Protein AF-A0A1Q5AWF5-F1 (afdb_monomer)

Mean predicted aligned error: 8.26 Å

pLDDT: mean 87.01, std 13.66, range [49.75, 97.62]

Radius of gyration: 21.86 Å; Cα contacts (8 Å, |Δi|>4): 58; chains: 1; bounding box: 52×14×62 Å

Sequence (86 aa):
MSPDAVRSALAQPDLAVAAYRRAAELREQVGDRYQQAQTLVRLGGVHADTGDRQAAQDVWRNALALLTEMQHPEAETVTGLLAKVS

Nearest PDB structures (foldseek):
  4i1a-assembly3_B  TM=7.256E-01  e=4.544E-01  Bacillus subtilis subsp. subtilis str. 168
  4i1a-assembly3_A  TM=7.271E-01  e=5.821E-01  Bacillus subtilis subsp. subtilis str. 168
  8amz-assembly1_Q  TM=6.693E-01  e=6.193E-01  Spinacia oleracea
  6au8-assembly1_A  TM=5.343E-01  e=1.081E+00  Homo sapiens
  8gac-assembly1_A  TM=4.073E-01  e=5.407E+00  synthetic construct

Secondary structure (DSSP, 8-state):
--HHHHHHHHHHHHHHHHHHHHHHHHHHHHHHHHHHHHHHHHHHHHHHHTT-HHHHHHHHHHHHHHHHHTT-THHHHHHHHHHHH-

Structure (mmCIF, N/CA/C/O backbone):
data_AF-A0A1Q5AWF5-F1
#
_entry.id   AF-A0A1Q5AWF5-F1
#
loop_
_atom_site.group_PDB
_atom_site.id
_atom_site.type_symbol
_atom_site.label_atom_id
_atom_site.label_alt_id
_atom_site.label_comp_id
_atom_site.label_asym_id
_atom_site.label_entity_id
_atom_site.label_seq_id
_atom_site.pdbx_PDB_ins_code
_atom_site.Cartn_x
_atom_site.Cartn_y
_atom_site.Cartn_z
_atom_site.occupancy
_atom_site.B_iso_or_equiv
_atom_site.auth_seq_id
_atom_site.auth_comp_id
_atom_site.auth_asym_id
_atom_site.auth_atom_id
_atom_site.pdbx_PDB_model_num
ATOM 1 N N . MET A 1 1 ? 34.100 0.733 -45.692 1.00 49.75 1 MET A N 1
ATOM 2 C CA . MET A 1 1 ? 33.368 0.528 -44.424 1.00 49.75 1 MET A CA 1
ATOM 3 C C . MET A 1 1 ? 33.429 -0.952 -44.099 1.00 49.75 1 MET A C 1
ATOM 5 O O . MET A 1 1 ? 32.961 -1.744 -44.906 1.00 49.75 1 MET A O 1
ATOM 9 N N . SER A 1 2 ? 34.108 -1.325 -43.016 1.00 51.59 2 SER A N 1
ATOM 10 C CA . SER A 1 2 ? 34.370 -2.728 -42.672 1.00 51.59 2 SER A CA 1
ATOM 11 C C . SER A 1 2 ? 33.111 -3.419 -42.113 1.00 51.59 2 SER A C 1
ATOM 13 O O . SER A 1 2 ? 32.323 -2.748 -41.441 1.00 51.59 2 SER A O 1
ATOM 15 N N . PRO A 1 3 ? 32.924 -4.739 -42.323 1.00 57.75 3 PRO A N 1
ATOM 16 C CA . PRO A 1 3 ? 31.764 -5.504 -41.834 1.00 57.75 3 PRO A CA 1
ATOM 17 C C . PRO A 1 3 ? 31.518 -5.398 -40.318 1.00 57.75 3 PRO A C 1
ATOM 19 O O . PRO A 1 3 ? 30.383 -5.509 -39.857 1.00 57.75 3 PRO A O 1
ATOM 22 N N . ASP A 1 4 ? 32.567 -5.119 -39.540 1.00 58.38 4 ASP A N 1
ATOM 23 C CA . ASP A 1 4 ? 32.498 -4.932 -38.088 1.00 58.38 4 ASP A CA 1
ATOM 24 C C . ASP A 1 4 ? 31.633 -3.750 -37.636 1.00 58.38 4 ASP A C 1
ATOM 26 O O . ASP A 1 4 ? 30.961 -3.839 -36.606 1.00 58.38 4 ASP A O 1
ATOM 30 N N . ALA A 1 5 ? 31.582 -2.667 -38.418 1.00 54.59 5 ALA A N 1
ATOM 31 C CA . ALA A 1 5 ? 30.785 -1.491 -38.068 1.00 54.59 5 ALA A CA 1
ATOM 32 C C . ALA A 1 5 ? 29.273 -1.781 -38.133 1.00 54.59 5 ALA A C 1
ATOM 34 O O . ALA A 1 5 ? 28.510 -1.297 -37.299 1.00 54.59 5 ALA A O 1
ATOM 35 N N . VAL A 1 6 ? 28.845 -2.628 -39.077 1.00 55.19 6 VAL A N 1
ATOM 36 C CA . VAL A 1 6 ? 27.438 -3.035 -39.246 1.00 55.19 6 VAL A CA 1
ATOM 37 C C . VAL A 1 6 ? 27.004 -3.976 -38.121 1.00 55.19 6 VAL A C 1
ATOM 39 O O . VAL A 1 6 ? 25.901 -3.852 -37.594 1.00 55.19 6 VAL A O 1
ATOM 42 N N . ARG A 1 7 ? 27.896 -4.874 -37.687 1.00 58.84 7 ARG A N 1
ATOM 43 C CA . ARG A 1 7 ? 27.638 -5.794 -36.570 1.00 58.84 7 ARG A CA 1
ATOM 44 C C . ARG A 1 7 ? 27.534 -5.066 -35.228 1.00 58.84 7 ARG A C 1
ATOM 46 O O . ARG A 1 7 ? 26.690 -5.416 -34.410 1.00 58.84 7 ARG A O 1
ATOM 53 N N . SER A 1 8 ? 28.350 -4.032 -35.018 1.00 58.03 8 SER A N 1
ATOM 54 C CA . SER A 1 8 ? 28.285 -3.200 -33.809 1.00 58.03 8 SER A CA 1
ATOM 55 C C . SER A 1 8 ? 26.993 -2.372 -33.744 1.00 58.03 8 SER A C 1
ATOM 57 O O . SER A 1 8 ? 26.374 -2.291 -32.685 1.00 58.03 8 SER A O 1
ATOM 59 N N . ALA A 1 9 ? 26.529 -1.842 -34.882 1.00 54.94 9 ALA A N 1
ATOM 60 C CA . ALA A 1 9 ? 25.283 -1.078 -34.970 1.00 54.94 9 ALA A CA 1
ATOM 61 C C . ALA A 1 9 ? 24.014 -1.939 -34.809 1.00 54.94 9 ALA A C 1
ATOM 63 O O . ALA A 1 9 ? 23.009 -1.436 -34.318 1.00 54.94 9 ALA A O 1
ATOM 64 N N . LEU A 1 10 ? 24.055 -3.227 -35.178 1.00 55.88 10 LEU A N 1
ATOM 65 C CA . LEU A 1 10 ? 22.950 -4.176 -34.973 1.00 55.88 10 LEU A CA 1
ATOM 66 C C . LEU A 1 10 ? 22.909 -4.774 -33.557 1.00 55.88 10 LEU A C 1
ATOM 68 O O . LEU A 1 10 ? 21.844 -5.169 -33.110 1.00 55.88 10 LEU A O 1
ATOM 72 N N . ALA A 1 11 ? 24.015 -4.776 -32.808 1.00 59.56 11 ALA A N 1
ATOM 73 C CA . ALA A 1 11 ? 24.033 -5.264 -31.423 1.00 59.56 11 ALA A CA 1
ATOM 74 C C . ALA A 1 11 ? 23.403 -4.282 -30.408 1.00 59.56 11 ALA A C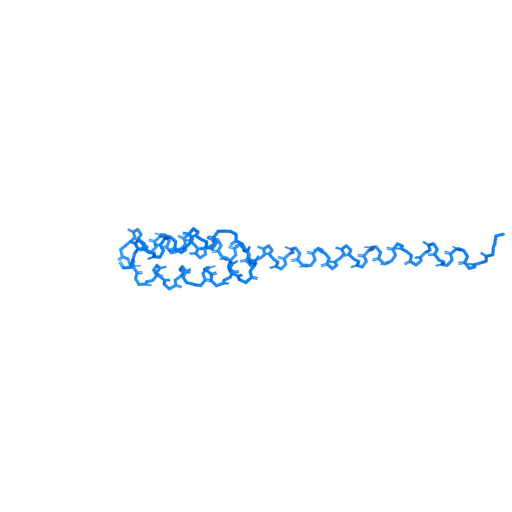 1
ATOM 76 O O . ALA A 1 11 ? 22.924 -4.683 -29.350 1.00 59.56 11 ALA A O 1
ATOM 77 N N . GLN A 1 12 ? 23.405 -2.983 -30.712 1.00 60.62 12 GLN A N 1
ATOM 78 C CA . GLN A 1 12 ? 22.834 -1.936 -29.857 1.00 60.62 12 GLN A CA 1
ATOM 79 C C . GLN A 1 12 ? 21.291 -1.920 -29.783 1.00 60.62 12 GLN A C 1
ATOM 81 O O . GLN A 1 12 ? 20.774 -1.730 -28.678 1.00 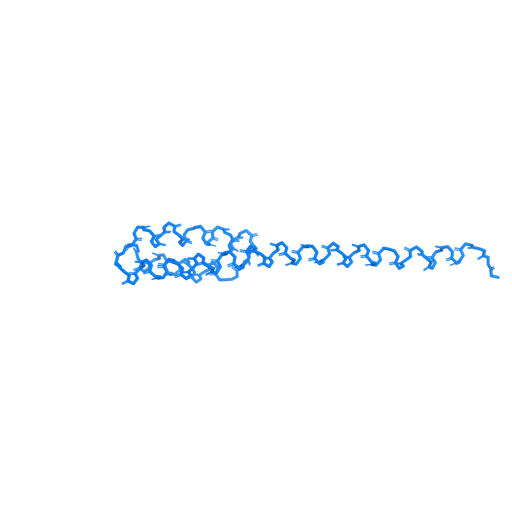60.62 12 GLN A O 1
ATOM 86 N N . PRO A 1 13 ? 20.524 -2.132 -30.875 1.00 62.75 13 PRO A N 1
ATOM 87 C CA . PRO A 1 13 ? 19.065 -2.202 -30.797 1.00 62.75 13 PRO A CA 1
ATOM 88 C C . PRO A 1 13 ? 18.568 -3.420 -30.008 1.00 62.75 13 PRO A C 1
ATOM 90 O O . PRO A 1 13 ? 17.618 -3.278 -29.242 1.00 62.75 13 PRO A O 1
ATOM 93 N N . ASP A 1 14 ? 19.230 -4.578 -30.101 1.00 74.19 14 ASP A N 1
ATOM 94 C CA . ASP A 1 14 ? 18.866 -5.765 -29.311 1.00 74.19 14 ASP A CA 1
ATOM 95 C C . ASP A 1 14 ? 19.065 -5.544 -27.802 1.00 74.19 14 ASP A C 1
ATOM 97 O O . ASP A 1 14 ? 18.216 -5.920 -26.988 1.00 74.19 14 ASP A O 1
ATOM 101 N N . LEU A 1 15 ? 20.146 -4.855 -27.416 1.00 79.75 15 LEU A N 1
ATOM 102 C CA . LEU A 1 15 ? 20.392 -4.461 -26.025 1.00 79.75 15 LEU A CA 1
ATOM 103 C C . LEU A 1 15 ? 19.360 -3.445 -25.519 1.00 79.75 15 LEU A C 1
ATOM 105 O O . LEU A 1 15 ? 18.894 -3.561 -24.384 1.00 79.75 15 LEU A O 1
ATOM 109 N N . ALA A 1 16 ? 18.969 -2.477 -26.352 1.00 81.06 16 ALA A N 1
ATOM 110 C CA . ALA A 1 16 ? 17.929 -1.513 -26.006 1.00 81.06 16 ALA A CA 1
ATOM 111 C C . ALA A 1 16 ? 16.575 -2.207 -25.796 1.00 81.06 16 ALA A C 1
ATOM 113 O O . ALA A 1 16 ? 15.919 -1.981 -24.780 1.00 81.06 16 ALA A O 1
ATOM 114 N N . VAL A 1 17 ? 16.176 -3.105 -26.702 1.00 86.94 17 VAL A N 1
ATOM 115 C CA . VAL A 1 17 ? 14.932 -3.881 -26.578 1.00 86.94 17 VAL A CA 1
ATOM 116 C C . VAL A 1 17 ? 14.935 -4.735 -25.307 1.00 86.94 17 VAL A C 1
ATOM 118 O O . VAL A 1 17 ? 13.940 -4.748 -24.581 1.00 86.94 17 VAL A O 1
ATOM 121 N N . ALA A 1 18 ? 16.046 -5.406 -24.992 1.00 86.44 18 ALA A N 1
ATOM 122 C CA . ALA A 1 18 ? 16.170 -6.192 -23.765 1.00 86.44 18 ALA A CA 1
ATOM 123 C C . ALA A 1 18 ? 16.063 -5.322 -22.498 1.00 86.44 18 ALA A C 1
ATOM 125 O O . ALA A 1 18 ? 15.368 -5.693 -21.550 1.00 86.44 18 ALA A O 1
ATOM 126 N N . ALA A 1 19 ? 16.692 -4.142 -22.491 1.00 88.81 19 ALA A N 1
ATOM 127 C CA . ALA A 1 19 ? 16.598 -3.196 -21.382 1.00 88.81 19 ALA A CA 1
ATOM 128 C C . ALA A 1 19 ? 15.165 -2.669 -21.194 1.00 88.81 19 ALA A C 1
ATOM 130 O O . ALA A 1 19 ? 14.670 -2.637 -20.067 1.00 88.81 19 ALA A O 1
ATOM 131 N N . TYR A 1 20 ? 14.472 -2.319 -22.284 1.00 86.00 20 TYR A N 1
ATOM 132 C CA . TYR A 1 20 ? 13.080 -1.869 -22.226 1.00 86.00 20 TYR A CA 1
ATOM 133 C C . TYR A 1 20 ? 12.120 -2.970 -21.773 1.00 86.00 20 TYR A C 1
ATOM 135 O O . TYR A 1 20 ? 11.222 -2.682 -20.987 1.00 86.00 20 TYR A O 1
ATOM 143 N N . ARG A 1 21 ? 12.319 -4.227 -22.193 1.00 89.75 21 ARG A N 1
ATOM 144 C CA . ARG A 1 21 ? 11.521 -5.363 -21.697 1.00 89.75 21 ARG A CA 1
ATOM 145 C C . ARG A 1 21 ? 11.704 -5.570 -20.201 1.00 89.75 21 ARG A C 1
ATOM 147 O O . ARG A 1 21 ? 10.718 -5.613 -19.477 1.00 89.75 21 ARG A O 1
ATOM 154 N N . ARG A 1 22 ? 12.951 -5.582 -19.723 1.00 89.44 22 ARG A 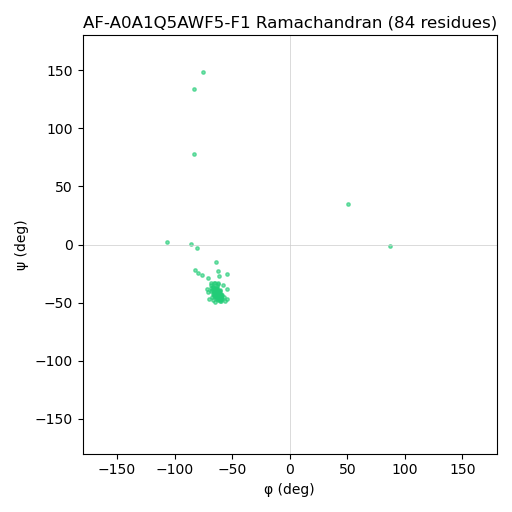N 1
ATOM 155 C CA . ARG A 1 22 ? 13.236 -5.700 -18.288 1.00 89.44 22 ARG A CA 1
ATOM 156 C C . ARG A 1 22 ? 12.636 -4.540 -17.492 1.00 89.44 22 ARG A C 1
ATOM 158 O O . ARG A 1 22 ? 12.110 -4.746 -16.405 1.00 89.44 22 ARG A O 1
ATOM 165 N N . ALA A 1 23 ? 12.693 -3.322 -18.029 1.00 88.38 23 ALA A N 1
ATOM 166 C CA . ALA A 1 23 ? 12.063 -2.163 -17.405 1.00 88.38 23 ALA A CA 1
ATOM 167 C C . ALA A 1 23 ? 10.527 -2.273 -17.381 1.00 88.38 23 ALA A C 1
ATOM 169 O O . ALA A 1 23 ? 9.913 -1.868 -16.395 1.00 88.38 23 ALA A O 1
ATOM 170 N N . ALA A 1 24 ? 9.911 -2.818 -18.434 1.00 89.38 24 ALA A N 1
ATOM 171 C CA . ALA A 1 24 ? 8.472 -3.054 -18.496 1.00 89.38 24 ALA A CA 1
ATOM 172 C C . ALA A 1 24 ? 8.028 -4.124 -17.487 1.00 89.38 24 ALA A C 1
ATOM 174 O O . ALA A 1 24 ? 7.126 -3.856 -16.702 1.00 89.38 24 ALA A O 1
ATOM 175 N N . GLU A 1 25 ? 8.717 -5.265 -17.432 1.00 90.25 25 GLU A N 1
ATOM 176 C CA . GLU A 1 25 ? 8.449 -6.344 -16.467 1.00 90.25 25 GLU A CA 1
ATOM 177 C C . GLU A 1 25 ? 8.574 -5.855 -15.019 1.00 90.25 25 GLU A C 1
ATOM 179 O O . GLU A 1 25 ? 7.722 -6.140 -14.181 1.00 90.25 25 GLU A O 1
ATOM 184 N N . LEU A 1 26 ? 9.611 -5.066 -14.714 1.00 86.69 26 LEU A N 1
ATOM 185 C CA . LEU A 1 26 ? 9.770 -4.469 -13.387 1.00 86.69 26 LEU A CA 1
ATOM 186 C C . LEU A 1 26 ? 8.632 -3.499 -13.058 1.00 86.69 26 LEU A C 1
ATOM 188 O O . LEU A 1 26 ? 8.131 -3.502 -11.936 1.00 86.69 26 LEU A O 1
ATOM 192 N N . ARG A 1 27 ? 8.212 -2.671 -14.022 1.00 85.38 27 ARG A N 1
ATOM 193 C CA . ARG A 1 27 ? 7.079 -1.756 -13.831 1.00 85.38 27 ARG A CA 1
ATOM 194 C C . ARG A 1 27 ? 5.771 -2.499 -13.610 1.00 85.38 27 ARG A C 1
ATOM 196 O O . ARG A 1 27 ? 4.987 -2.050 -12.785 1.00 85.38 27 ARG A O 1
ATOM 203 N N . GLU A 1 28 ? 5.548 -3.598 -14.316 1.00 87.00 28 GLU A N 1
ATOM 204 C CA . GLU A 1 28 ? 4.368 -4.444 -14.145 1.00 87.00 28 GLU A CA 1
ATOM 205 C C . GLU A 1 28 ? 4.357 -5.077 -12.752 1.00 87.00 28 GLU A C 1
ATOM 207 O O . GLU A 1 28 ? 3.409 -4.879 -12.001 1.00 87.00 28 GLU A O 1
ATOM 212 N N . GLN A 1 29 ? 5.467 -5.691 -12.330 1.00 85.81 29 GLN A N 1
ATOM 213 C CA . GLN A 1 29 ? 5.584 -6.290 -10.996 1.00 85.81 29 GLN A CA 1
ATOM 214 C C . GLN A 1 29 ? 5.394 -5.272 -9.863 1.00 85.81 29 GLN A C 1
ATOM 216 O O . GLN A 1 29 ? 4.729 -5.564 -8.869 1.00 85.81 29 GLN A O 1
ATOM 221 N N . VAL A 1 30 ? 5.979 -4.076 -9.990 1.00 87.38 30 VAL A N 1
ATOM 222 C CA . VAL A 1 30 ? 5.783 -2.992 -9.014 1.00 87.38 30 VAL A CA 1
ATOM 223 C C . VAL A 1 30 ? 4.344 -2.474 -9.069 1.00 87.38 30 VAL A C 1
ATOM 225 O O . VAL A 1 30 ? 3.750 -2.220 -8.024 1.00 87.38 30 VAL A O 1
ATOM 228 N N . GLY A 1 31 ? 3.765 -2.353 -10.265 1.00 88.94 31 GLY A N 1
ATOM 229 C CA . GLY A 1 31 ? 2.380 -1.940 -10.471 1.00 88.94 31 GLY A CA 1
ATOM 230 C C . GLY A 1 31 ? 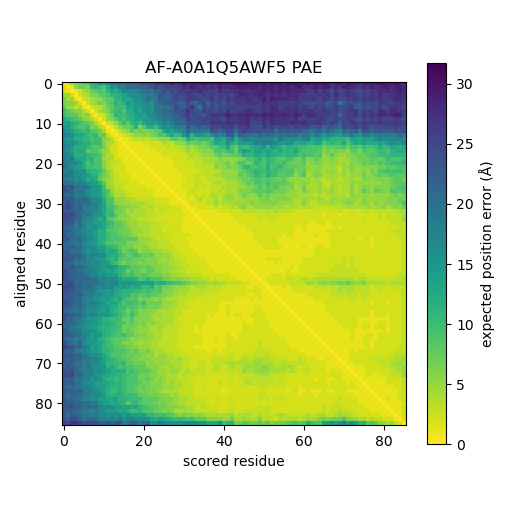1.389 -2.881 -9.793 1.00 88.94 31 GLY A C 1
ATOM 231 O O . GLY A 1 31 ? 0.548 -2.419 -9.024 1.00 88.94 31 GLY A O 1
ATOM 232 N N . ASP A 1 32 ? 1.534 -4.187 -9.996 1.00 91.06 32 ASP A N 1
ATOM 233 C CA . ASP A 1 32 ? 0.664 -5.203 -9.400 1.00 91.06 32 ASP A CA 1
ATOM 234 C C . ASP A 1 32 ? 0.737 -5.183 -7.872 1.00 91.06 32 ASP A C 1
ATOM 236 O O . ASP A 1 32 ? -0.292 -5.155 -7.192 1.00 91.06 32 ASP A O 1
ATOM 240 N N . ARG A 1 33 ? 1.952 -5.113 -7.312 1.00 91.69 33 ARG A N 1
ATOM 241 C CA . ARG A 1 33 ? 2.157 -5.021 -5.857 1.00 91.69 33 ARG A CA 1
ATOM 242 C C . ARG A 1 33 ? 1.576 -3.736 -5.276 1.00 91.69 33 ARG A C 1
ATOM 244 O O . ARG A 1 33 ? 0.983 -3.759 -4.197 1.00 91.69 33 ARG A O 1
ATOM 251 N N . TYR A 1 34 ? 1.700 -2.622 -5.994 1.00 93.00 34 TYR A N 1
ATOM 252 C CA . TYR A 1 34 ? 1.116 -1.351 -5.584 1.00 93.00 34 TYR A CA 1
ATOM 253 C C . TYR A 1 34 ? -0.416 -1.386 -5.588 1.00 93.00 34 TYR A C 1
ATOM 255 O O . TYR A 1 34 ? -1.049 -0.961 -4.619 1.00 93.00 34 TYR A O 1
ATOM 263 N N . GLN A 1 35 ? -1.027 -1.951 -6.630 1.00 94.62 35 GLN A N 1
ATOM 264 C CA . GLN A 1 35 ? -2.481 -2.123 -6.694 1.00 94.62 35 GLN A CA 1
ATOM 265 C C . GLN A 1 35 ? -2.994 -3.074 -5.603 1.00 94.62 35 GLN A C 1
ATOM 267 O O . GLN A 1 35 ? -4.030 -2.812 -4.981 1.00 94.62 35 GLN A O 1
ATOM 272 N N . GLN A 1 36 ? -2.246 -4.140 -5.308 1.00 95.50 36 GLN A N 1
ATOM 273 C CA . GLN A 1 36 ? -2.542 -5.038 -4.194 1.00 95.50 36 GLN A CA 1
ATOM 274 C C . GLN A 1 36 ? -2.520 -4.287 -2.856 1.00 95.50 36 GLN A C 1
ATOM 276 O O . GLN A 1 36 ? -3.473 -4.387 -2.080 1.00 95.50 36 GLN A O 1
ATOM 281 N N . ALA A 1 37 ? -1.479 -3.490 -2.601 1.00 96.25 37 ALA A N 1
ATOM 282 C CA . ALA A 1 37 ? -1.372 -2.699 -1.382 1.00 96.25 37 ALA A CA 1
ATOM 283 C C . ALA A 1 37 ? -2.534 -1.705 -1.232 1.00 96.25 37 ALA A C 1
ATOM 285 O O . ALA A 1 37 ? -3.169 -1.663 -0.180 1.00 96.25 37 ALA A O 1
ATOM 286 N N . GLN A 1 38 ? -2.882 -0.964 -2.289 1.00 96.25 38 GLN A N 1
ATOM 287 C CA . GLN A 1 38 ? -4.019 -0.035 -2.263 1.00 96.25 38 GLN A CA 1
ATOM 288 C C . GLN A 1 38 ? -5.354 -0.730 -1.979 1.00 96.25 38 GLN A C 1
ATOM 290 O O . GLN A 1 38 ? -6.194 -0.202 -1.243 1.00 96.25 38 GLN A O 1
ATOM 295 N N . THR A 1 39 ? -5.556 -1.920 -2.545 1.00 97.12 39 THR A N 1
ATOM 296 C CA . THR A 1 39 ? -6.764 -2.716 -2.298 1.00 97.12 39 THR A CA 1
ATOM 297 C C . THR A 1 39 ? -6.876 -3.078 -0.818 1.00 97.12 39 THR A C 1
ATOM 299 O O . THR A 1 39 ? -7.942 -2.917 -0.223 1.00 97.12 39 THR A O 1
ATOM 302 N N . LEU A 1 40 ? -5.765 -3.481 -0.197 1.00 97.19 40 LEU A N 1
ATOM 303 C CA . LEU A 1 40 ? -5.707 -3.756 1.237 1.00 97.19 40 LEU A CA 1
ATOM 304 C C . LEU A 1 40 ? -5.965 -2.487 2.067 1.00 97.19 40 LEU A C 1
ATOM 306 O O . LEU A 1 40 ? -6.776 -2.525 2.986 1.00 97.19 40 LEU A O 1
ATOM 310 N N . VAL A 1 41 ? -5.377 -1.335 1.720 1.00 97.06 41 VAL A N 1
ATOM 311 C CA . VAL A 1 41 ? -5.652 -0.067 2.432 1.00 97.06 41 VAL A CA 1
ATOM 312 C C . VAL A 1 41 ? -7.149 0.242 2.471 1.00 97.06 41 VAL A C 1
ATOM 314 O O . VAL A 1 41 ? -7.690 0.557 3.534 1.00 97.06 41 VAL A O 1
ATOM 317 N N . ARG A 1 42 ? -7.832 0.109 1.330 1.00 97.19 42 ARG A N 1
ATOM 318 C CA . ARG A 1 42 ? -9.279 0.336 1.231 1.00 97.19 42 ARG A CA 1
ATOM 319 C C . ARG A 1 42 ? -10.076 -0.678 2.046 1.00 97.19 42 ARG A C 1
ATOM 321 O O . ARG A 1 42 ? -10.989 -0.278 2.760 1.00 97.19 42 ARG A O 1
ATOM 328 N N . LEU A 1 43 ? -9.715 -1.959 1.979 1.00 97.12 43 LEU A N 1
ATOM 329 C CA . LEU A 1 43 ? -10.374 -3.013 2.752 1.00 97.12 43 LEU A CA 1
ATOM 330 C C . LEU A 1 43 ? -10.237 -2.781 4.266 1.00 97.12 43 LEU A C 1
ATOM 332 O O . LEU A 1 43 ? -11.219 -2.907 4.991 1.00 97.12 43 LEU A O 1
ATOM 336 N N . GLY A 1 44 ? -9.058 -2.372 4.742 1.00 96.69 44 GLY A N 1
ATOM 337 C CA . GLY A 1 44 ? -8.868 -2.019 6.149 1.00 96.69 44 GLY A CA 1
ATOM 338 C C . GLY A 1 44 ? -9.719 -0.816 6.573 1.00 96.69 44 GLY A C 1
ATOM 339 O O . GLY A 1 44 ? -10.273 -0.820 7.668 1.00 96.69 44 GLY A O 1
ATOM 340 N N . GLY A 1 45 ? -9.913 0.163 5.679 1.00 96.44 45 GLY A N 1
ATOM 341 C CA . GLY A 1 45 ? -10.850 1.273 5.891 1.00 96.44 45 GLY A CA 1
ATOM 342 C C . GLY A 1 45 ? -12.290 0.800 6.068 1.00 96.44 45 GLY A C 1
ATOM 343 O O . GLY A 1 45 ? -12.938 1.175 7.038 1.00 96.44 45 GLY A O 1
ATOM 344 N N . VAL A 1 46 ? -12.755 -0.104 5.201 1.00 97.38 46 VAL A N 1
ATOM 345 C CA . VAL A 1 46 ? -14.092 -0.707 5.328 1.00 97.38 46 VAL A CA 1
ATOM 346 C C . VAL A 1 46 ? -14.237 -1.449 6.657 1.00 97.38 46 VAL A C 1
ATOM 348 O O . VAL A 1 46 ? -15.232 -1.262 7.353 1.00 97.38 46 VAL A O 1
ATOM 351 N N . HIS A 1 47 ? -13.245 -2.249 7.056 1.00 96.38 47 HIS A N 1
ATOM 352 C CA . HIS A 1 47 ? -13.281 -2.934 8.350 1.00 96.38 47 HIS A CA 1
ATOM 353 C C . HIS A 1 47 ? -13.359 -1.950 9.523 1.00 96.38 47 HIS A C 1
ATOM 355 O O . HIS A 1 47 ? -14.203 -2.126 10.404 1.00 96.38 47 HIS A O 1
ATOM 361 N N . ALA A 1 48 ? -12.566 -0.875 9.493 1.00 94.88 48 ALA A N 1
ATOM 362 C CA . ALA A 1 48 ? -12.600 0.169 10.512 1.00 94.88 48 ALA A CA 1
ATOM 363 C C . ALA A 1 48 ? -13.978 0.850 10.592 1.00 94.88 48 ALA A C 1
ATOM 365 O O . ALA A 1 48 ? -14.506 1.014 11.693 1.00 94.88 48 ALA A O 1
ATOM 366 N N . ASP A 1 49 ? -14.587 1.166 9.446 1.00 95.12 49 ASP A N 1
ATOM 367 C CA . ASP A 1 49 ? -15.919 1.780 9.360 1.00 95.12 49 ASP A CA 1
ATOM 368 C C . ASP A 1 49 ? -17.028 0.842 9.865 1.00 95.12 49 ASP A C 1
ATOM 370 O O . ASP A 1 49 ? -18.005 1.287 10.466 1.00 95.12 49 ASP A O 1
ATOM 374 N N . THR A 1 50 ? -16.867 -0.472 9.675 1.00 95.19 50 THR A N 1
ATOM 375 C CA . THR A 1 50 ? -17.791 -1.494 10.204 1.00 95.19 50 THR A CA 1
ATOM 376 C C . THR A 1 50 ? -17.562 -1.838 11.682 1.00 95.19 50 THR A C 1
ATOM 378 O O . THR A 1 50 ? -18.327 -2.612 12.256 1.00 95.19 50 THR A O 1
ATOM 381 N N . GLY A 1 51 ? -16.542 -1.253 12.320 1.00 93.12 51 GLY A N 1
ATOM 382 C CA . GLY A 1 51 ? -16.211 -1.461 13.732 1.00 93.12 51 GLY A CA 1
ATOM 383 C C . GLY A 1 51 ? -15.287 -2.650 14.017 1.00 93.12 51 GLY A C 1
ATOM 384 O O . GLY A 1 51 ? -14.892 -2.841 15.169 1.00 93.12 51 GLY A O 1
ATOM 385 N N . ASP A 1 52 ? -14.884 -3.411 12.998 1.00 95.31 52 ASP A N 1
ATOM 386 C CA . ASP A 1 52 ? -13.923 -4.508 13.134 1.00 95.31 52 ASP A CA 1
ATOM 387 C C . ASP A 1 52 ? -12.483 -3.975 13.090 1.00 95.31 52 ASP A C 1
ATOM 389 O O . ASP A 1 52 ? -11.775 -4.031 12.079 1.00 95.31 52 ASP A O 1
ATOM 393 N N . ARG A 1 53 ? -12.037 -3.411 14.219 1.00 94.19 53 ARG A N 1
ATOM 394 C CA . ARG A 1 53 ? -10.680 -2.854 14.336 1.00 94.19 53 ARG A CA 1
ATOM 395 C C . ARG A 1 53 ? -9.590 -3.897 14.146 1.00 94.19 53 ARG A C 1
ATOM 397 O O . ARG A 1 53 ? -8.526 -3.554 13.641 1.00 94.19 53 ARG A O 1
ATOM 404 N N . GLN A 1 54 ? -9.820 -5.138 14.567 1.00 94.94 54 GLN A N 1
ATOM 405 C CA . GLN A 1 54 ? -8.788 -6.165 14.502 1.00 94.94 54 GLN A CA 1
ATOM 406 C C . GLN A 1 54 ? -8.527 -6.559 13.045 1.00 94.94 54 GLN A C 1
ATOM 408 O O . GLN A 1 54 ? -7.377 -6.513 12.605 1.00 94.94 54 GLN A O 1
ATOM 413 N N . ALA A 1 55 ? -9.588 -6.794 12.264 1.00 94.19 55 ALA A N 1
ATOM 414 C CA . ALA A 1 55 ? -9.460 -7.020 10.828 1.00 94.19 55 ALA A CA 1
ATOM 415 C C . ALA A 1 55 ? -8.855 -5.805 10.103 1.00 94.19 55 ALA A C 1
ATOM 417 O O . ALA A 1 55 ? -7.991 -5.969 9.241 1.00 94.19 55 ALA A O 1
ATOM 418 N N . ALA A 1 56 ? -9.240 -4.579 10.482 1.00 96.38 56 ALA A N 1
ATOM 419 C CA . ALA A 1 56 ? -8.659 -3.362 9.911 1.00 96.38 56 ALA A CA 1
ATOM 420 C C . ALA A 1 56 ? -7.140 -3.292 10.121 1.00 96.38 56 ALA A C 1
ATOM 422 O O . ALA A 1 56 ? -6.390 -3.03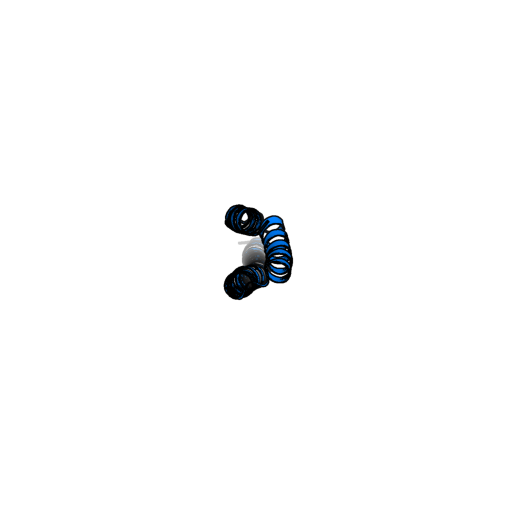3 9.178 1.00 96.38 56 ALA A O 1
ATOM 423 N N . GLN A 1 57 ? -6.679 -3.567 11.345 1.00 96.44 57 GLN A N 1
ATOM 424 C CA . GLN A 1 57 ? -5.258 -3.568 11.674 1.00 96.44 57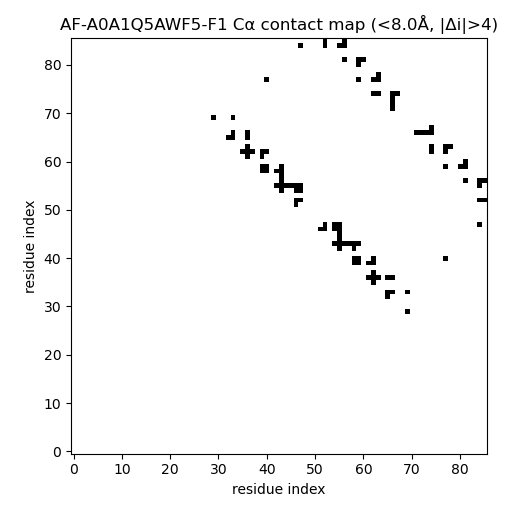 GLN A CA 1
ATOM 425 C C . GLN A 1 57 ? -4.486 -4.633 10.892 1.00 96.44 57 GLN A C 1
ATOM 427 O O . GLN A 1 57 ? -3.421 -4.332 10.355 1.00 96.44 57 GLN A O 1
ATOM 432 N N . ASP A 1 58 ? -5.000 -5.858 10.803 1.00 96.81 58 ASP A N 1
ATOM 433 C CA . ASP A 1 58 ? -4.315 -6.949 10.102 1.00 96.81 58 ASP A CA 1
ATOM 434 C C . ASP A 1 58 ? -4.166 -6.653 8.608 1.00 96.81 58 ASP A C 1
ATOM 436 O O . ASP A 1 58 ? -3.079 -6.782 8.035 1.00 96.81 58 ASP A O 1
ATOM 440 N N . VAL A 1 59 ? -5.236 -6.160 7.985 1.00 97.19 59 VAL A N 1
ATOM 441 C CA . VAL A 1 59 ? -5.221 -5.783 6.573 1.00 97.19 59 VAL A CA 1
ATOM 442 C C . VAL A 1 59 ? -4.286 -4.590 6.327 1.00 97.19 59 VAL A C 1
ATOM 444 O O . VAL A 1 59 ? -3.507 -4.608 5.370 1.00 97.19 59 VAL A O 1
ATOM 447 N N . TRP A 1 60 ? -4.289 -3.575 7.196 1.00 97.62 60 TRP A N 1
ATOM 448 C CA . TRP A 1 60 ? -3.375 -2.435 7.077 1.00 97.62 60 TRP A CA 1
ATOM 449 C C . TRP A 1 60 ? -1.909 -2.797 7.328 1.00 97.62 60 TRP A C 1
ATOM 451 O O . TRP A 1 60 ? -1.045 -2.249 6.647 1.00 97.62 60 TRP A O 1
ATOM 461 N N . ARG A 1 61 ? -1.593 -3.750 8.214 1.00 97.12 61 ARG A N 1
ATOM 462 C CA . ARG A 1 61 ? -0.215 -4.257 8.371 1.00 97.12 61 ARG A CA 1
ATOM 463 C C . ARG A 1 61 ? 0.290 -4.930 7.096 1.00 97.12 61 ARG A C 1
ATOM 465 O O . ARG A 1 61 ? 1.429 -4.696 6.700 1.00 97.12 61 ARG A O 1
ATOM 472 N N . ASN A 1 62 ? -0.562 -5.702 6.421 1.00 96.75 62 ASN A N 1
ATOM 473 C CA . ASN A 1 62 ? -0.208 -6.330 5.146 1.00 96.75 62 ASN A CA 1
ATOM 474 C C . ASN A 1 62 ? 0.021 -5.286 4.042 1.00 96.75 62 ASN A C 1
ATOM 476 O O . ASN A 1 62 ? 0.992 -5.381 3.293 1.00 96.75 62 ASN A O 1
ATOM 480 N N . ALA A 1 63 ? -0.834 -4.259 3.968 1.00 96.75 63 ALA A N 1
ATOM 481 C CA . ALA A 1 63 ? -0.640 -3.144 3.042 1.00 96.75 63 ALA A CA 1
ATOM 482 C C . ALA A 1 63 ? 0.674 -2.396 3.317 1.00 96.75 63 ALA A C 1
ATOM 484 O O . ALA A 1 63 ? 1.422 -2.092 2.388 1.00 96.75 63 ALA A O 1
ATOM 485 N N . LEU A 1 64 ? 0.967 -2.133 4.595 1.00 96.88 64 LEU A N 1
ATOM 486 C CA . LEU A 1 64 ? 2.184 -1.458 5.030 1.00 96.88 64 LEU A CA 1
ATOM 487 C C . LEU A 1 64 ? 3.434 -2.233 4.610 1.00 96.88 64 LEU A C 1
ATOM 489 O O . LEU A 1 64 ? 4.336 -1.631 4.042 1.00 96.88 64 LEU A O 1
ATOM 493 N N . ALA A 1 65 ? 3.466 -3.552 4.820 1.00 96.44 65 ALA A N 1
ATOM 494 C CA . ALA A 1 65 ? 4.599 -4.390 4.427 1.00 96.44 65 ALA A CA 1
ATOM 495 C C . ALA A 1 65 ? 4.916 -4.261 2.927 1.00 96.44 65 ALA A C 1
ATOM 497 O O . ALA A 1 65 ? 6.056 -3.974 2.563 1.00 96.44 65 ALA A O 1
ATOM 498 N N . LEU A 1 66 ? 3.897 -4.366 2.065 1.00 94.94 66 LEU A N 1
ATOM 499 C CA . LEU A 1 66 ? 4.062 -4.210 0.616 1.00 94.94 66 LEU A CA 1
ATOM 500 C C . LEU A 1 66 ? 4.578 -2.810 0.251 1.00 94.94 66 LEU A C 1
ATOM 502 O O . LEU A 1 66 ? 5.527 -2.679 -0.521 1.00 94.94 66 LEU A O 1
ATOM 506 N N . LEU A 1 67 ? 3.986 -1.754 0.819 1.00 95.06 67 LEU A N 1
ATOM 507 C CA . LEU A 1 67 ? 4.407 -0.371 0.561 1.00 95.06 67 LEU A CA 1
ATOM 508 C C . LEU A 1 67 ? 5.840 -0.109 1.042 1.00 95.06 67 LEU A C 1
ATOM 510 O O . LEU A 1 67 ? 6.587 0.584 0.354 1.00 95.06 67 LEU A O 1
ATOM 514 N N . THR A 1 68 ? 6.247 -0.683 2.176 1.00 94.44 68 THR A N 1
ATOM 515 C CA . THR A 1 68 ? 7.617 -0.588 2.694 1.00 94.44 68 THR A CA 1
ATOM 516 C C . THR A 1 68 ? 8.616 -1.313 1.796 1.00 94.44 68 THR A C 1
ATOM 518 O O . THR A 1 68 ? 9.669 -0.748 1.506 1.00 94.44 68 THR A O 1
ATOM 521 N N . GLU A 1 69 ? 8.292 -2.510 1.296 1.00 92.38 69 GLU A N 1
ATOM 522 C CA . GLU A 1 69 ? 9.134 -3.222 0.320 1.00 92.38 69 GLU A CA 1
ATOM 523 C C . GLU A 1 69 ? 9.361 -2.401 -0.957 1.00 92.38 69 GLU A C 1
ATOM 525 O O . GLU A 1 69 ? 10.443 -2.440 -1.541 1.00 92.38 69 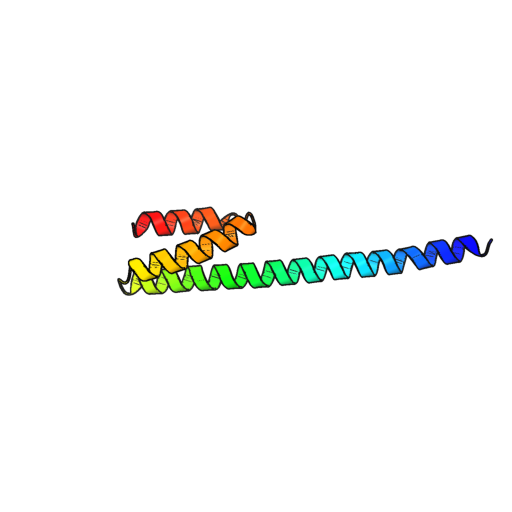GLU A O 1
ATOM 530 N N . MET A 1 70 ? 8.358 -1.624 -1.373 1.00 92.25 70 MET A N 1
ATOM 531 C CA . MET A 1 70 ? 8.439 -0.724 -2.527 1.00 92.25 70 MET A CA 1
ATOM 532 C C . MET A 1 70 ? 9.027 0.656 -2.192 1.00 92.25 70 MET A C 1
ATOM 534 O O . MET A 1 70 ? 9.107 1.504 -3.079 1.00 92.25 70 MET A O 1
ATOM 538 N N . GLN A 1 71 ? 9.404 0.906 -0.930 1.00 92.19 71 GLN A N 1
ATOM 539 C CA . GLN A 1 71 ? 9.833 2.216 -0.418 1.00 92.19 71 GLN A CA 1
ATOM 540 C C . GLN A 1 71 ? 8.844 3.343 -0.776 1.00 92.19 71 GLN A C 1
ATOM 542 O O . GLN A 1 71 ? 9.233 4.476 -1.063 1.00 92.19 71 GLN A O 1
ATOM 547 N N . HIS A 1 72 ? 7.550 3.019 -0.794 1.00 93.00 72 HIS A N 1
ATOM 548 C CA . HIS A 1 72 ? 6.498 3.925 -1.227 1.00 93.00 72 HIS A CA 1
ATOM 549 C C . HIS A 1 72 ? 6.082 4.864 -0.079 1.00 93.00 72 HIS A C 1
ATOM 551 O O . HIS A 1 72 ? 5.82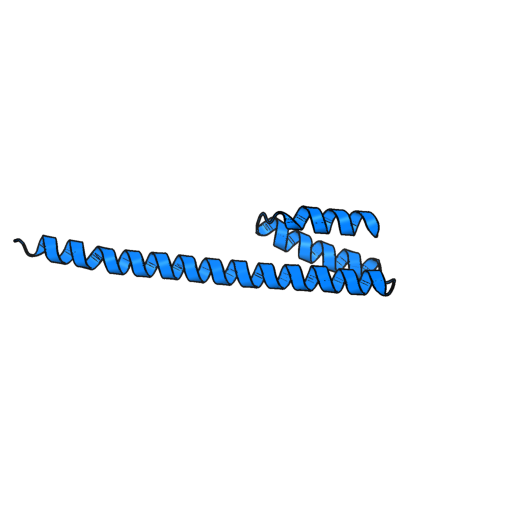9 4.387 1.031 1.00 93.00 72 HIS A O 1
ATOM 557 N N . PRO A 1 73 ? 5.935 6.182 -0.318 1.00 91.69 73 PRO A N 1
ATOM 558 C CA . PRO A 1 73 ? 5.623 7.161 0.735 1.00 91.69 73 PRO A CA 1
ATOM 559 C C . PRO A 1 73 ? 4.270 6.917 1.421 1.00 91.69 73 PRO A C 1
ATOM 561 O O . PRO A 1 73 ? 4.055 7.301 2.567 1.00 91.69 73 PRO A O 1
ATOM 564 N N . GLU A 1 74 ? 3.353 6.223 0.750 1.00 90.88 74 GLU A N 1
ATOM 565 C CA . GLU A 1 74 ? 2.033 5.882 1.293 1.00 90.88 74 GLU A CA 1
ATOM 566 C C . GLU A 1 74 ? 2.107 4.939 2.514 1.00 90.88 74 GLU A C 1
ATOM 568 O O . GLU A 1 74 ? 1.152 4.864 3.287 1.00 90.88 74 GLU A O 1
ATOM 573 N N . ALA A 1 75 ? 3.255 4.293 2.761 1.00 94.88 75 ALA A N 1
ATOM 574 C CA . ALA A 1 75 ? 3.520 3.546 3.993 1.00 94.88 75 ALA A CA 1
ATOM 575 C C . ALA A 1 75 ? 3.315 4.407 5.259 1.00 94.88 75 ALA A C 1
ATOM 577 O O . ALA A 1 75 ? 2.754 3.942 6.256 1.00 94.88 75 ALA A O 1
ATOM 578 N N . GLU A 1 76 ? 3.694 5.687 5.218 1.00 93.62 76 GLU A N 1
ATOM 579 C CA . GLU A 1 76 ? 3.496 6.610 6.345 1.00 93.62 76 GLU A CA 1
ATOM 580 C C . GLU A 1 76 ? 2.010 6.886 6.589 1.00 93.62 76 GLU A C 1
ATOM 582 O O . GLU A 1 76 ? 1.552 6.949 7.732 1.00 93.62 76 GLU A O 1
ATOM 587 N N . THR A 1 77 ? 1.227 6.969 5.510 1.00 94.81 77 THR A N 1
ATOM 588 C CA . THR A 1 77 ? -0.225 7.162 5.599 1.00 94.81 77 THR A CA 1
ATOM 589 C C . THR A 1 77 ? -0.888 5.965 6.275 1.00 94.81 77 THR A C 1
ATOM 591 O O . THR A 1 77 ? -1.675 6.146 7.205 1.00 94.81 77 THR A O 1
ATOM 594 N N . VAL A 1 78 ? -0.525 4.739 5.879 1.00 95.12 78 VAL A N 1
ATOM 595 C CA . VAL A 1 78 ? -1.054 3.507 6.491 1.00 95.12 78 VAL A CA 1
ATOM 596 C C . VAL A 1 78 ? -0.643 3.381 7.959 1.00 95.12 78 VAL A C 1
ATOM 598 O O . VAL A 1 78 ? -1.454 2.991 8.799 1.00 95.12 78 VAL A O 1
ATOM 601 N N . THR A 1 79 ? 0.576 3.792 8.305 1.00 95.31 79 THR A N 1
ATOM 602 C CA . THR A 1 79 ? 1.035 3.846 9.703 1.00 95.31 79 THR A CA 1
ATOM 603 C C . THR A 1 79 ? 0.175 4.801 10.540 1.00 95.31 79 THR A C 1
ATOM 605 O O . THR A 1 79 ? -0.233 4.465 11.653 1.00 95.31 79 THR A O 1
ATOM 608 N N . GLY A 1 80 ? -0.178 5.966 9.987 1.00 95.69 80 GLY A N 1
ATOM 609 C CA . GLY A 1 80 ? -1.095 6.908 10.630 1.00 95.69 80 GLY A CA 1
ATOM 610 C C . GLY A 1 80 ? -2.518 6.363 10.801 1.00 95.69 80 GLY A C 1
ATOM 611 O O . GLY A 1 80 ? -3.175 6.678 11.792 1.00 95.69 80 GLY A O 1
ATOM 612 N N . LEU A 1 81 ? -3.001 5.530 9.872 1.00 93.50 81 LEU A N 1
ATOM 613 C CA . LEU A 1 81 ? -4.289 4.838 10.007 1.00 93.50 81 LEU A CA 1
ATOM 614 C C . LEU A 1 81 ? -4.253 3.801 11.136 1.00 93.50 81 LEU A C 1
ATOM 616 O O . LEU A 1 81 ? -5.149 3.793 11.979 1.00 93.50 81 LEU A O 1
ATOM 620 N N . LEU A 1 82 ? -3.187 2.997 11.211 1.00 93.50 82 LEU A N 1
ATOM 621 C CA . LEU A 1 82 ? -2.978 2.025 12.289 1.00 93.50 82 LEU A CA 1
ATOM 622 C C . LEU A 1 82 ? -2.985 2.692 13.668 1.00 93.50 82 LEU A C 1
ATOM 624 O O . LEU A 1 82 ? -3.681 2.219 14.564 1.00 93.50 82 LEU A O 1
ATOM 628 N N . ALA A 1 83 ? -2.294 3.824 13.823 1.00 93.56 83 ALA A N 1
ATOM 629 C CA . ALA A 1 83 ? -2.259 4.572 15.081 1.00 93.56 83 ALA A CA 1
ATOM 630 C C . ALA A 1 83 ? -3.643 5.080 15.535 1.00 93.56 83 ALA A C 1
ATOM 632 O O . ALA A 1 83 ? -3.874 5.241 16.730 1.00 93.56 83 ALA A O 1
ATOM 633 N N . LYS A 1 84 ? -4.577 5.318 14.603 1.00 89.06 84 LYS A N 1
ATOM 634 C CA . LYS A 1 84 ? -5.942 5.784 14.913 1.00 89.06 84 LYS A CA 1
ATOM 635 C C . LYS A 1 84 ? -6.883 4.671 15.369 1.00 89.06 84 LYS A C 1
ATOM 637 O O . LYS A 1 84 ? -7.873 4.962 16.034 1.00 89.06 84 LYS A O 1
ATOM 642 N N . VAL A 1 85 ? -6.610 3.427 14.979 1.00 86.19 85 VAL A N 1
ATOM 643 C CA . VAL A 1 85 ? -7.429 2.252 15.335 1.00 86.19 85 VAL A CA 1
ATOM 644 C C . VAL A 1 85 ? -6.767 1.353 16.378 1.00 86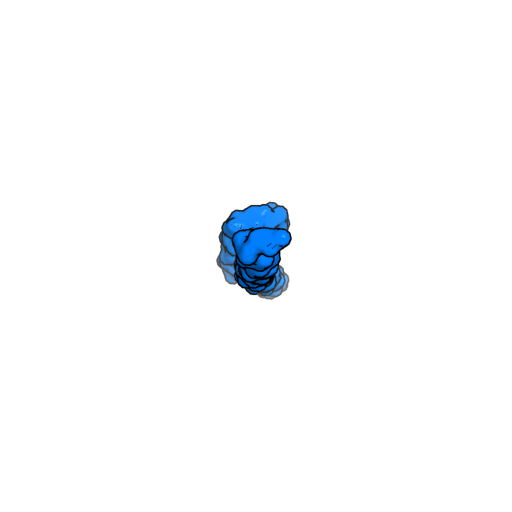.19 85 VAL A C 1
ATOM 646 O O . VAL A 1 85 ? -7.308 0.286 16.678 1.00 86.19 85 VAL A O 1
ATOM 649 N N . SER A 1 86 ? -5.590 1.753 16.867 1.00 75.06 86 SER A N 1
ATOM 650 C CA . SER A 1 86 ? -4.872 1.107 17.971 1.00 75.06 86 SER A CA 1
ATOM 651 C C . SER A 1 86 ? -5.667 1.163 19.272 1.00 75.06 86 SER A C 1
ATOM 653 O O . SER A 1 86 ? -6.418 2.145 19.475 1.00 75.06 86 SER A O 1
#

Foldseek 3Di:
DDPVVVVVVVVVVVVVVVVVVVVVVVCVVLVVLLVQLVVLQVVLVVCVVVVNLVSSLVSLVSSLVSCVVVVHPCNVVSVVVNVVSD

Solvent-accessible surface area (backbone atoms only — not comparable to full-atom values): 4539 Å² total; per-residue (Å²): 135,65,75,65,61,59,54,57,61,60,52,51,58,57,52,50,51,52,51,52,50,54,52,47,53,51,49,48,57,52,46,53,49,49,54,52,22,53,52,28,44,52,51,16,49,53,27,44,74,73,66,41,41,68,61,12,45,56,33,29,51,55,18,29,52,50,25,54,76,67,70,38,77,64,26,59,56,43,52,56,52,44,66,72,62,103